Protein AF-A0A3D5SFE0-F1 (afdb_monomer_lite)

Structure (mmCIF, N/CA/C/O backbone):
data_AF-A0A3D5SFE0-F1
#
_entry.id   AF-A0A3D5SFE0-F1
#
loop_
_atom_site.group_PDB
_atom_site.id
_atom_site.type_symbol
_atom_site.label_atom_id
_atom_site.label_alt_id
_atom_site.label_comp_id
_atom_site.label_asym_id
_atom_site.label_entity_id
_atom_site.label_seq_id
_atom_site.pdbx_PDB_ins_code
_atom_site.Cartn_x
_atom_site.Cartn_y
_atom_site.Cartn_z
_atom_site.occupancy
_atom_site.B_iso_or_equiv
_atom_site.auth_seq_id
_atom_site.auth_comp_id
_atom_site.auth_asym_id
_atom_site.auth_atom_id
_atom_site.pdbx_PDB_model_num
ATOM 1 N N . MET A 1 1 ? 0.618 -24.194 -4.731 1.00 34.28 1 MET A N 1
ATOM 2 C CA . MET A 1 1 ? 0.068 -23.977 -3.376 1.00 3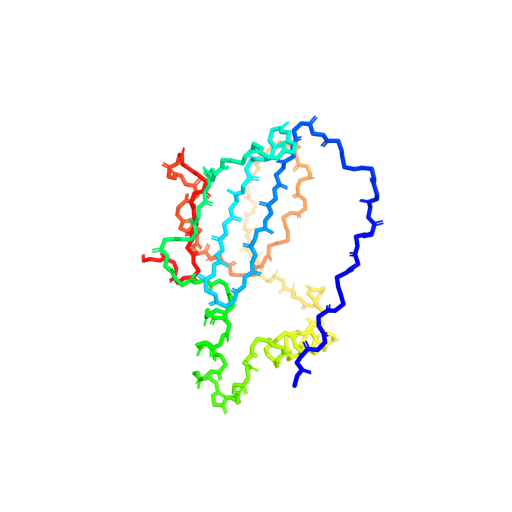4.28 1 MET A CA 1
ATOM 3 C C . MET A 1 1 ? 1.023 -23.034 -2.653 1.00 34.28 1 MET A C 1
ATOM 5 O O . MET A 1 1 ? 2.140 -23.438 -2.362 1.00 34.28 1 MET A O 1
ATOM 9 N N . PHE A 1 2 ? 0.670 -21.752 -2.519 1.00 37.47 2 PHE A N 1
ATOM 10 C CA . PHE A 1 2 ? 1.535 -20.763 -1.863 1.00 37.47 2 PHE A CA 1
ATOM 11 C C . PHE A 1 2 ? 1.464 -20.967 -0.345 1.00 37.47 2 PHE A C 1
ATOM 13 O O . PHE A 1 2 ? 0.411 -20.763 0.252 1.00 37.47 2 PHE A O 1
ATOM 20 N N . ASN A 1 3 ? 2.567 -21.401 0.268 1.00 32.28 3 ASN A N 1
ATOM 21 C CA . ASN A 1 3 ? 2.700 -21.475 1.722 1.00 32.28 3 ASN A CA 1
ATOM 22 C C . ASN A 1 3 ? 2.896 -20.057 2.272 1.00 32.28 3 ASN A C 1
ATOM 24 O O . ASN A 1 3 ? 4.000 -19.518 2.231 1.00 32.28 3 ASN A O 1
ATOM 28 N N . PHE A 1 4 ? 1.824 -19.444 2.773 1.00 44.09 4 PHE A N 1
ATOM 29 C CA . PHE A 1 4 ? 1.923 -18.211 3.547 1.00 44.09 4 PHE A CA 1
ATOM 30 C C . PHE A 1 4 ? 2.235 -18.557 5.001 1.00 44.09 4 PHE A C 1
ATOM 32 O O . PHE A 1 4 ? 1.361 -18.972 5.758 1.00 44.09 4 PHE A O 1
ATOM 39 N N . GLN A 1 5 ? 3.493 -18.378 5.397 1.00 47.41 5 GLN A N 1
ATOM 40 C CA . GLN A 1 5 ? 3.894 -18.445 6.795 1.00 47.41 5 GLN A CA 1
ATOM 41 C C . GLN A 1 5 ? 3.785 -17.043 7.399 1.00 47.41 5 GLN A C 1
ATOM 43 O O . GLN A 1 5 ? 4.641 -16.191 7.176 1.00 47.41 5 GLN A O 1
ATOM 48 N N . PHE A 1 6 ? 2.706 -16.785 8.139 1.00 56.00 6 PHE A N 1
ATOM 49 C CA . PHE A 1 6 ? 2.578 -15.559 8.923 1.00 56.00 6 PHE A CA 1
ATOM 50 C C . PHE A 1 6 ? 3.315 -15.724 10.250 1.00 56.00 6 PHE A C 1
ATOM 52 O O . PHE A 1 6 ? 3.046 -16.655 11.006 1.00 56.00 6 PHE A O 1
ATOM 59 N N . SER A 1 7 ? 4.234 -14.804 10.535 1.00 57.06 7 SER A N 1
ATOM 60 C CA . SER A 1 7 ? 4.929 -14.736 11.817 1.00 57.06 7 SER A CA 1
ATOM 61 C C . SER A 1 7 ? 4.585 -13.414 12.493 1.00 57.06 7 SER A C 1
ATOM 63 O O . SER A 1 7 ? 4.859 -12.340 11.957 1.00 57.06 7 SER A O 1
ATOM 65 N N . ILE A 1 8 ? 3.944 -13.483 13.660 1.00 64.38 8 ILE A N 1
ATOM 66 C CA . ILE A 1 8 ? 3.698 -12.308 14.497 1.00 64.38 8 ILE A CA 1
ATOM 67 C C . ILE A 1 8 ? 4.955 -12.106 15.339 1.00 64.38 8 ILE A C 1
ATOM 69 O O . ILE A 1 8 ? 5.152 -12.770 16.355 1.00 64.38 8 ILE A O 1
ATOM 73 N N . PHE A 1 9 ? 5.819 -11.194 14.897 1.00 69.19 9 PHE A N 1
ATOM 74 C CA . PHE A 1 9 ? 7.086 -10.901 15.574 1.00 69.19 9 PHE A CA 1
ATOM 75 C C . PHE A 1 9 ? 6.900 -10.236 16.945 1.00 69.19 9 PHE A C 1
ATOM 77 O O . PHE A 1 9 ? 7.800 -10.300 17.777 1.00 69.19 9 PHE A O 1
ATOM 84 N N . ASN A 1 10 ? 5.735 -9.632 17.208 1.00 70.44 10 ASN A N 1
ATOM 85 C CA . ASN A 1 10 ? 5.434 -8.988 18.482 1.00 70.44 10 ASN A CA 1
ATOM 86 C C . ASN A 1 10 ? 4.126 -9.521 19.084 1.00 70.44 10 ASN A C 1
ATOM 88 O O . ASN A 1 10 ? 3.036 -9.208 18.610 1.00 70.44 10 ASN A O 1
ATOM 92 N N . LYS A 1 11 ? 4.243 -10.342 20.135 1.00 70.12 11 LYS A N 1
ATOM 93 C CA . LYS A 1 11 ? 3.103 -10.983 20.812 1.00 70.12 11 LYS A CA 1
ATOM 94 C C . LYS A 1 11 ? 2.284 -10.020 21.681 1.00 70.12 11 LYS A C 1
ATOM 96 O O . LYS A 1 11 ? 1.126 -10.315 21.955 1.00 70.12 11 LYS A O 1
ATOM 101 N N . ASN A 1 12 ? 2.860 -8.888 22.093 1.00 81.81 12 ASN A N 1
ATOM 102 C CA . ASN A 1 12 ? 2.211 -7.908 22.965 1.00 81.81 12 ASN A CA 1
ATOM 103 C C . ASN A 1 12 ? 1.824 -6.658 22.169 1.00 81.81 12 ASN A C 1
ATOM 105 O O . ASN A 1 12 ? 2.511 -5.639 22.197 1.00 81.81 12 ASN A O 1
ATOM 109 N N . ILE A 1 13 ? 0.710 -6.741 21.441 1.00 84.62 13 ILE A N 1
ATOM 110 C CA . ILE A 1 13 ? 0.104 -5.573 20.795 1.00 84.62 13 ILE A CA 1
ATOM 111 C C . ILE A 1 13 ? -0.842 -4.917 21.802 1.00 84.62 13 ILE A C 1
ATOM 113 O O . ILE A 1 13 ? -1.864 -5.494 22.171 1.00 84.62 13 ILE A O 1
ATOM 117 N N . HIS A 1 14 ? -0.509 -3.703 22.237 1.00 90.75 14 HIS A N 1
ATOM 118 C CA . HIS A 1 14 ? -1.410 -2.886 23.042 1.00 90.75 14 HIS A CA 1
ATOM 119 C C . HIS A 1 14 ? -2.450 -2.220 22.140 1.00 90.75 14 HIS A C 1
ATOM 121 O O . HIS A 1 14 ? -2.112 -1.654 21.103 1.00 90.75 14 HIS A O 1
ATOM 127 N N . LEU A 1 15 ? -3.719 -2.309 22.535 1.00 94.06 15 LEU A N 1
ATOM 128 C CA . LEU A 1 15 ? -4.840 -1.692 21.829 1.00 94.06 15 LEU A CA 1
ATOM 129 C C . LEU A 1 15 ? -5.256 -0.398 22.556 1.00 94.06 15 LEU A C 1
ATOM 131 O O . LEU A 1 15 ? -5.173 -0.360 23.786 1.00 94.06 15 LEU A O 1
ATOM 135 N N . PRO A 1 16 ? -5.717 0.648 21.842 1.00 95.56 16 PRO A N 1
ATOM 136 C CA . PRO A 1 16 ? -5.971 0.695 20.400 1.00 95.56 16 PRO A CA 1
ATOM 137 C C . PRO A 1 16 ? -4.691 0.738 19.548 1.00 95.56 16 PRO A C 1
ATOM 139 O O . PRO A 1 16 ? -3.684 1.303 19.960 1.00 95.56 16 PRO A O 1
ATOM 142 N N . ALA A 1 17 ? -4.748 0.171 18.341 1.00 95.38 17 ALA A N 1
ATOM 143 C CA . ALA A 1 17 ? -3.640 0.145 17.382 1.00 95.38 17 ALA A CA 1
ATOM 144 C C . ALA A 1 17 ? -4.107 0.502 15.963 1.00 95.38 17 ALA A C 1
ATOM 146 O O . ALA A 1 17 ? -5.282 0.341 15.631 1.00 95.38 17 ALA A O 1
ATOM 147 N N . ILE A 1 18 ? -3.180 0.949 15.114 1.00 96.38 18 ILE A N 1
ATOM 148 C CA . ILE A 1 18 ? -3.401 1.077 13.669 1.00 96.38 18 ILE A CA 1
ATOM 149 C C . ILE A 1 18 ? -2.805 -0.149 12.979 1.00 96.38 18 ILE A C 1
ATOM 151 O O . ILE A 1 18 ? -1.630 -0.462 13.162 1.00 96.38 18 ILE A O 1
ATOM 155 N N . ALA A 1 19 ? -3.621 -0.831 12.184 1.00 94.94 19 ALA A N 1
ATOM 156 C CA . ALA A 1 19 ? -3.203 -1.901 11.295 1.00 94.94 19 ALA A CA 1
ATOM 157 C C . ALA A 1 19 ? -3.161 -1.380 9.857 1.00 94.94 19 ALA A C 1
ATOM 159 O O . ALA A 1 19 ? -4.108 -0.750 9.390 1.00 94.94 19 ALA A O 1
ATOM 160 N N . LEU A 1 20 ? -2.066 -1.667 9.159 1.00 96.00 20 LEU A N 1
ATOM 161 C CA . LEU A 1 20 ? -1.933 -1.430 7.729 1.00 96.00 20 LEU A CA 1
ATOM 162 C C . LEU A 1 20 ? -2.154 -2.761 7.006 1.00 96.00 20 LEU A C 1
ATOM 164 O O . LEU A 1 20 ? -1.376 -3.700 7.179 1.00 96.00 20 LEU A O 1
ATOM 168 N N . ILE A 1 21 ? -3.208 -2.842 6.199 1.00 96.12 21 ILE A N 1
ATOM 169 C CA . ILE A 1 21 ? -3.435 -3.964 5.288 1.00 96.12 21 ILE A CA 1
ATOM 170 C C . ILE A 1 21 ? -2.883 -3.567 3.929 1.00 96.12 21 ILE A C 1
ATOM 172 O O . ILE A 1 21 ? -3.330 -2.574 3.366 1.00 96.12 21 ILE A O 1
ATOM 176 N N . VAL A 1 22 ? -1.945 -4.350 3.396 1.00 94.56 22 VAL A N 1
ATOM 177 C CA . VAL A 1 22 ? -1.396 -4.159 2.047 1.00 94.56 22 VAL A CA 1
ATOM 178 C C . VAL A 1 22 ? -1.393 -5.487 1.308 1.00 94.56 22 VAL A C 1
ATOM 180 O O . VAL A 1 22 ? -0.857 -6.481 1.796 1.00 94.56 22 VAL A O 1
ATOM 183 N N . SER A 1 23 ? -1.993 -5.507 0.124 1.00 93.25 23 SER A N 1
ATOM 184 C CA . SER A 1 23 ? -2.024 -6.659 -0.776 1.00 93.25 23 SER A CA 1
ATOM 185 C C . SER A 1 23 ? -2.078 -6.198 -2.236 1.00 93.25 23 SER A C 1
ATOM 187 O O . SER A 1 23 ? -1.997 -5.003 -2.520 1.00 93.25 23 SER A O 1
ATOM 189 N N . GLY A 1 24 ? -2.248 -7.147 -3.161 1.00 92.31 24 GLY A N 1
ATOM 190 C CA . GLY A 1 24 ? -2.499 -6.846 -4.570 1.00 92.31 24 GLY A CA 1
ATOM 191 C C . GLY A 1 24 ? -3.805 -6.092 -4.831 1.00 92.31 24 GLY A C 1
ATOM 192 O O . GLY A 1 24 ? -3.873 -5.399 -5.828 1.00 92.31 24 GLY A O 1
ATOM 193 N N . GLY A 1 25 ? -4.813 -6.192 -3.954 1.00 93.44 25 GLY A N 1
ATOM 194 C CA . GLY A 1 25 ? -6.134 -5.578 -4.182 1.00 93.44 25 GLY A CA 1
ATOM 195 C C . GLY A 1 25 ? -6.646 -4.690 -3.050 1.00 93.44 25 GLY A C 1
ATOM 196 O O . GLY A 1 25 ? -7.742 -4.160 -3.141 1.00 93.44 25 GLY A O 1
ATOM 197 N N . HIS A 1 26 ? -5.882 -4.540 -1.968 1.00 96.12 26 HIS A N 1
ATOM 198 C CA . HIS A 1 26 ? -6.275 -3.704 -0.835 1.00 96.12 26 HIS A CA 1
ATOM 199 C C . HIS A 1 26 ? -5.079 -2.915 -0.341 1.00 96.12 26 HIS A C 1
ATOM 201 O O . HIS A 1 26 ? -3.981 -3.462 -0.188 1.00 96.12 26 HIS A O 1
ATOM 207 N N . THR A 1 27 ? -5.291 -1.643 -0.032 1.00 97.00 27 THR A N 1
ATOM 208 C CA . THR A 1 27 ? -4.376 -0.878 0.810 1.00 97.00 27 THR A CA 1
ATOM 209 C C . THR A 1 27 ? -5.191 0.016 1.730 1.00 97.00 27 THR A C 1
ATOM 211 O O . THR A 1 27 ? -5.836 0.950 1.267 1.00 97.00 27 THR A O 1
ATOM 214 N N . GLN A 1 28 ? -5.216 -0.322 3.020 1.00 97.81 28 GLN A N 1
ATOM 215 C CA . GLN A 1 28 ? -6.130 0.270 4.001 1.00 97.81 28 GLN A CA 1
ATOM 216 C C . GLN A 1 28 ? -5.454 0.473 5.358 1.00 97.81 28 GLN A C 1
ATOM 218 O O . GLN A 1 28 ? -4.674 -0.366 5.815 1.00 97.81 28 GLN A O 1
ATOM 223 N N . LEU A 1 29 ? -5.817 1.565 6.027 1.00 97.69 29 LEU A N 1
ATOM 224 C CA . LEU A 1 29 ? -5.521 1.853 7.423 1.00 97.69 29 LEU A CA 1
ATOM 225 C C . LEU A 1 29 ? -6.744 1.522 8.275 1.00 97.69 29 LEU A C 1
ATOM 227 O O . LEU A 1 29 ? -7.831 2.072 8.088 1.00 97.69 29 LEU A O 1
ATOM 231 N N . ILE A 1 30 ? -6.560 0.637 9.249 1.00 97.88 30 ILE A N 1
ATOM 232 C CA . ILE A 1 30 ? -7.622 0.151 10.125 1.00 97.88 30 ILE A CA 1
ATOM 233 C C . ILE A 1 30 ? -7.285 0.491 11.572 1.00 97.88 30 ILE A C 1
ATOM 235 O O . ILE A 1 30 ? -6.278 0.044 12.115 1.00 97.88 30 ILE A O 1
ATOM 239 N N . LEU A 1 31 ? -8.172 1.229 12.233 1.00 97.62 31 LEU A N 1
ATOM 240 C CA . LEU A 1 31 ? -8.163 1.403 13.677 1.00 97.62 31 LEU A CA 1
ATOM 241 C C . LEU A 1 31 ? -8.723 0.150 14.353 1.00 97.62 31 LEU A C 1
ATOM 243 O O . LEU A 1 31 ? -9.922 -0.137 14.288 1.00 97.62 31 LEU A O 1
ATOM 247 N N . VAL A 1 32 ? -7.847 -0.566 15.046 1.00 97.06 32 VAL A N 1
ATOM 248 C CA . VAL A 1 32 ? -8.170 -1.707 15.898 1.00 97.06 32 VAL A CA 1
ATOM 249 C C . VAL A 1 32 ? -8.373 -1.197 17.319 1.00 97.06 32 VAL A C 1
ATOM 251 O O . VAL A 1 32 ? -7.410 -0.950 18.041 1.00 97.06 32 VAL A O 1
ATOM 254 N N . L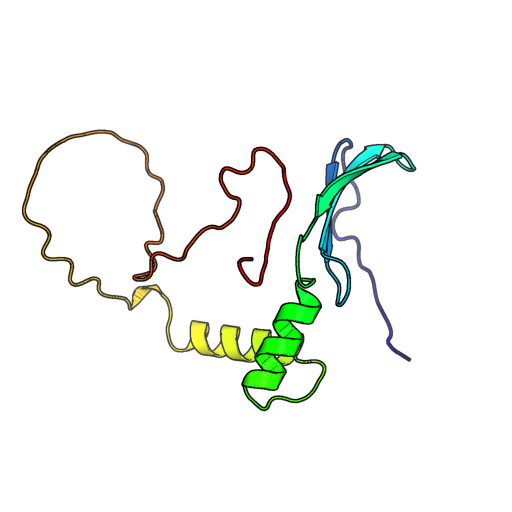YS A 1 33 ? -9.627 -1.015 17.742 1.00 96.31 33 LYS A N 1
ATOM 255 C CA . LYS A 1 33 ? -9.931 -0.519 19.100 1.00 96.31 33 LYS A CA 1
ATOM 256 C C . LYS A 1 33 ? -9.774 -1.607 20.158 1.00 96.31 33 LYS A C 1
ATOM 258 O O . LYS A 1 33 ? -9.236 -1.369 21.231 1.00 96.31 33 LYS A O 1
ATOM 263 N N . LYS A 1 34 ? -10.279 -2.795 19.837 1.00 95.00 34 LYS A N 1
ATOM 264 C CA . LYS A 1 34 ? -10.143 -4.057 20.571 1.00 95.00 34 LYS A CA 1
ATOM 265 C C . LYS A 1 34 ? -10.304 -5.203 19.567 1.00 95.00 34 LYS A C 1
ATOM 267 O O . LYS A 1 34 ? -10.731 -4.965 18.436 1.00 95.00 34 LYS A O 1
ATOM 272 N N . PHE A 1 35 ? -9.998 -6.437 19.956 1.00 91.06 35 PHE A N 1
ATOM 273 C CA . PHE A 1 35 ? -10.283 -7.600 19.109 1.00 91.06 35 PHE A CA 1
ATOM 274 C C . PHE A 1 35 ? -11.762 -7.624 18.688 1.00 91.06 35 PHE A C 1
ATOM 276 O O . PHE A 1 35 ? -12.648 -7.349 19.500 1.00 91.06 35 PHE A O 1
ATOM 283 N N . GLY A 1 36 ? -12.022 -7.881 17.403 1.00 93.75 36 GLY A N 1
ATOM 284 C CA . GLY A 1 36 ? -13.366 -7.825 16.821 1.00 93.75 36 GLY A CA 1
ATOM 285 C C . GLY A 1 36 ? -13.921 -6.415 16.573 1.00 93.75 36 GLY A C 1
ATOM 286 O O . GLY A 1 36 ? -15.019 -6.296 16.041 1.00 93.75 36 GLY A O 1
ATOM 287 N N . GLN A 1 37 ? -13.204 -5.343 16.938 1.00 97.06 37 GLN A N 1
ATOM 288 C CA . GLN A 1 37 ? -13.633 -3.959 16.707 1.00 97.06 37 GLN A CA 1
ATOM 289 C C . GLN A 1 37 ? -12.662 -3.216 15.801 1.00 97.06 37 GLN A C 1
ATOM 291 O O . GLN A 1 37 ? -11.678 -2.619 16.252 1.00 97.06 37 GLN A O 1
ATOM 296 N N . TYR A 1 38 ? -13.005 -3.234 14.519 1.00 97.38 38 TYR A N 1
ATOM 297 C CA . TYR A 1 38 ? -12.210 -2.694 13.430 1.00 97.38 38 TYR A CA 1
ATOM 298 C C . TYR A 1 38 ? -12.956 -1.541 12.768 1.00 97.38 38 TYR A C 1
ATOM 300 O O . TYR A 1 38 ? -14.154 -1.638 12.503 1.00 97.38 38 TYR A O 1
ATOM 308 N N . LYS A 1 39 ? -12.252 -0.442 12.506 1.00 97.88 39 LYS A N 1
ATOM 309 C CA . LYS A 1 39 ? -12.771 0.687 11.734 1.00 97.88 39 LYS A CA 1
ATOM 310 C C . LYS A 1 39 ? -11.754 1.060 10.664 1.00 97.88 39 LYS A C 1
ATOM 312 O O . LYS A 1 39 ? -10.637 1.416 11.021 1.00 97.88 39 LYS A O 1
ATOM 317 N N . ILE A 1 40 ? -12.140 1.025 9.390 1.00 97.75 40 ILE A N 1
ATOM 318 C CA . ILE A 1 40 ? -11.336 1.637 8.324 1.00 97.75 40 ILE A CA 1
ATOM 319 C C . ILE A 1 40 ? -11.304 3.144 8.588 1.00 97.75 40 ILE A C 1
ATOM 321 O O . ILE A 1 40 ? -12.344 3.768 8.812 1.00 97.75 40 ILE A O 1
ATOM 325 N N . VAL A 1 41 ? -10.100 3.700 8.669 1.00 97.69 41 VAL A N 1
ATOM 326 C CA . VAL A 1 41 ? -9.875 5.134 8.894 1.00 97.69 41 VAL A CA 1
ATOM 327 C C . VAL A 1 41 ? -9.281 5.827 7.678 1.00 97.69 41 VAL A C 1
ATOM 329 O O . VAL A 1 41 ? -9.391 7.044 7.602 1.00 97.69 41 VAL A O 1
ATOM 332 N N . GLY A 1 42 ? -8.712 5.068 6.743 1.00 97.31 42 GLY A N 1
ATOM 333 C CA . GLY A 1 42 ? -8.293 5.568 5.443 1.00 97.31 42 GLY A CA 1
ATOM 334 C C . GLY A 1 42 ? -7.994 4.430 4.478 1.00 97.31 42 GLY A C 1
ATOM 335 O O . GLY A 1 42 ? -7.650 3.323 4.907 1.00 97.31 42 GLY A O 1
ATOM 336 N N . GLU A 1 43 ? -8.120 4.688 3.187 1.00 96.75 43 GLU A N 1
ATOM 337 C CA . GLU A 1 43 ? -7.818 3.719 2.137 1.00 96.75 43 GLU A CA 1
ATOM 338 C C . GLU A 1 43 ? -7.236 4.363 0.880 1.00 96.75 43 GLU A C 1
ATOM 340 O O . GLU A 1 43 ? -7.263 5.584 0.707 1.00 96.75 43 GLU A O 1
ATOM 345 N N . THR A 1 44 ? -6.657 3.531 0.013 1.00 95.50 44 THR A N 1
ATOM 346 C CA . THR A 1 44 ? -6.269 3.999 -1.316 1.00 95.50 44 THR A CA 1
ATOM 347 C C . THR A 1 44 ? -7.514 4.405 -2.106 1.00 95.50 44 THR A C 1
ATOM 349 O O . THR A 1 44 ? -8.513 3.684 -2.108 1.00 95.50 44 THR A O 1
ATOM 352 N N . ARG A 1 45 ? -7.464 5.553 -2.781 1.00 94.75 45 ARG A N 1
ATOM 353 C CA . ARG A 1 45 ? -8.525 6.012 -3.694 1.00 94.75 45 ARG A CA 1
ATOM 354 C C . ARG A 1 45 ? -8.333 5.549 -5.135 1.00 94.75 45 ARG A C 1
ATOM 356 O O . ARG A 1 45 ? -9.181 5.827 -5.979 1.00 94.75 45 ARG A O 1
ATOM 363 N N . ASP A 1 46 ? -7.220 4.885 -5.413 1.00 93.00 46 ASP A N 1
ATOM 364 C CA . ASP A 1 46 ? -6.856 4.369 -6.724 1.00 93.00 46 ASP A CA 1
ATOM 365 C C . ASP A 1 46 ? -6.374 2.913 -6.610 1.00 93.00 46 ASP A C 1
ATOM 367 O O . ASP A 1 46 ? -7.030 2.085 -5.977 1.00 93.00 46 ASP A O 1
ATOM 371 N N . ASP A 1 47 ? -5.248 2.584 -7.235 1.00 94.00 47 ASP A N 1
ATOM 372 C CA . ASP A 1 47 ? -4.659 1.257 -7.197 1.00 94.00 47 ASP A CA 1
ATOM 373 C C . ASP A 1 47 ? -4.270 0.858 -5.769 1.00 94.00 47 ASP A C 1
ATOM 375 O O . ASP A 1 47 ? -3.811 1.663 -4.956 1.00 94.00 47 ASP A O 1
ATOM 379 N N . ALA A 1 48 ? -4.375 -0.432 -5.453 1.00 95.38 48 ALA A N 1
ATOM 380 C CA . ALA A 1 48 ? -3.681 -0.963 -4.288 1.00 95.38 48 ALA 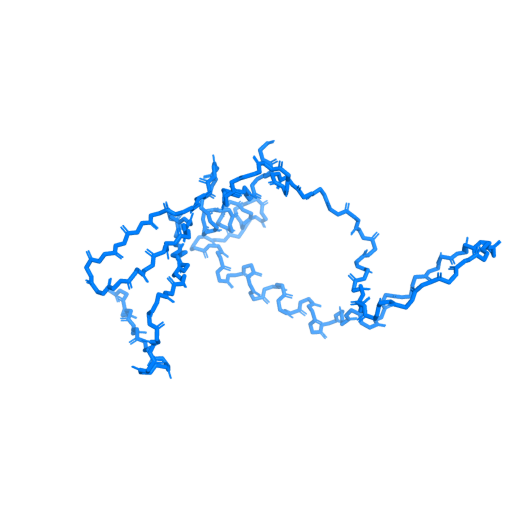A CA 1
ATOM 381 C C . ALA A 1 48 ? -2.164 -0.895 -4.507 1.00 95.38 48 ALA A C 1
ATOM 383 O O . ALA A 1 48 ? -1.679 -0.995 -5.633 1.00 95.38 48 ALA A O 1
ATOM 384 N N . ALA A 1 49 ? -1.385 -0.811 -3.429 1.00 93.69 49 ALA A N 1
ATOM 385 C CA . ALA A 1 49 ? 0.070 -0.752 -3.525 1.00 93.69 49 ALA A CA 1
ATOM 386 C C . ALA A 1 49 ? 0.636 -1.939 -4.323 1.00 93.69 49 ALA A C 1
ATOM 388 O O . ALA A 1 49 ? 1.503 -1.754 -5.171 1.00 93.69 49 ALA A O 1
ATOM 389 N N . GLY A 1 50 ? 0.130 -3.158 -4.095 1.00 94.06 50 GLY A N 1
ATOM 390 C CA . GLY A 1 50 ? 0.567 -4.327 -4.859 1.00 94.06 50 GLY A CA 1
ATOM 391 C C . GLY A 1 50 ? 0.247 -4.210 -6.355 1.00 94.06 50 GLY A C 1
ATOM 392 O O . GLY A 1 50 ? 1.111 -4.496 -7.181 1.00 94.06 50 GLY A O 1
ATOM 393 N N . GLU A 1 51 ? -0.943 -3.715 -6.703 1.00 94.81 51 GLU A N 1
ATOM 394 C CA . GLU A 1 51 ? -1.337 -3.461 -8.093 1.00 94.81 51 GLU A CA 1
ATOM 395 C C . GLU A 1 51 ? -0.468 -2.384 -8.754 1.00 94.81 51 GLU A C 1
ATOM 397 O O . GLU A 1 51 ? -0.007 -2.579 -9.879 1.00 94.81 51 GLU A O 1
ATOM 402 N N . ALA A 1 52 ? -0.172 -1.289 -8.049 1.00 93.94 52 ALA A N 1
ATOM 403 C CA . ALA A 1 52 ? 0.711 -0.237 -8.544 1.00 93.94 52 ALA A CA 1
ATOM 404 C C . ALA A 1 52 ? 2.110 -0.791 -8.874 1.00 93.94 52 ALA A C 1
ATOM 406 O O . ALA A 1 52 ? 2.655 -0.536 -9.951 1.00 93.94 52 ALA A O 1
ATOM 407 N N . PHE A 1 53 ? 2.669 -1.624 -7.991 1.00 93.88 53 PHE A N 1
ATOM 408 C CA . PHE A 1 53 ? 3.941 -2.309 -8.232 1.00 93.88 53 PHE A CA 1
ATOM 409 C C . PHE A 1 53 ? 3.889 -3.234 -9.458 1.00 93.88 53 PHE A C 1
ATOM 411 O O . PHE A 1 53 ? 4.826 -3.254 -10.261 1.00 93.88 53 PHE A O 1
ATOM 418 N N . ASP A 1 54 ? 2.803 -3.985 -9.628 1.00 94.50 54 ASP A N 1
ATOM 419 C CA . ASP A 1 54 ? 2.636 -4.896 -10.760 1.00 94.50 54 ASP A CA 1
ATOM 420 C C . ASP A 1 54 ? 2.446 -4.147 -12.090 1.00 94.50 54 ASP A C 1
ATOM 422 O O . ASP A 1 54 ? 3.019 -4.546 -13.110 1.00 94.50 54 ASP A O 1
ATOM 426 N N . LYS A 1 55 ? 1.718 -3.024 -12.093 1.00 94.12 55 LYS A N 1
ATOM 427 C CA . LYS A 1 55 ? 1.575 -2.149 -13.267 1.00 94.12 55 LYS A CA 1
ATOM 428 C C . LYS A 1 55 ? 2.911 -1.544 -13.682 1.00 94.12 55 LYS A C 1
ATOM 430 O O . LYS A 1 55 ? 3.262 -1.624 -14.859 1.00 94.12 55 LYS A O 1
ATOM 435 N N . VAL A 1 56 ? 3.692 -1.023 -12.734 1.00 93.56 56 VAL A N 1
ATOM 436 C CA . VAL A 1 56 ? 5.040 -0.498 -13.012 1.00 93.56 56 VAL A CA 1
ATOM 437 C C . VAL A 1 56 ? 5.947 -1.593 -13.572 1.00 93.56 56 VAL A C 1
ATOM 439 O O . VAL A 1 56 ? 6.630 -1.378 -14.571 1.00 93.56 56 VAL A O 1
ATOM 442 N N . ALA A 1 57 ? 5.922 -2.794 -12.994 1.00 95.62 57 ALA A N 1
ATOM 443 C CA . ALA A 1 57 ? 6.693 -3.918 -13.512 1.00 95.62 57 ALA A CA 1
ATOM 444 C C . ALA A 1 57 ? 6.320 -4.254 -14.959 1.00 95.62 57 ALA A C 1
ATOM 446 O O . ALA A 1 57 ? 7.205 -4.421 -15.798 1.00 95.62 57 ALA A O 1
ATOM 447 N N . LYS A 1 58 ? 5.022 -4.275 -15.274 1.00 95.38 58 LYS A N 1
ATOM 448 C CA . LYS A 1 58 ? 4.536 -4.488 -16.638 1.00 95.38 58 LYS A CA 1
ATOM 449 C C . LYS A 1 58 ? 5.005 -3.387 -17.594 1.00 95.38 58 LYS A C 1
ATOM 451 O O . LYS A 1 58 ? 5.436 -3.706 -18.698 1.00 95.38 58 LYS A O 1
ATOM 456 N N . MET A 1 59 ? 4.967 -2.118 -17.179 1.00 95.31 59 MET A N 1
ATOM 457 C CA . MET A 1 59 ? 5.475 -0.989 -17.977 1.00 95.31 59 MET A CA 1
ATOM 458 C C . MET A 1 59 ? 6.975 -1.108 -18.269 1.00 95.31 59 MET A C 1
ATOM 460 O O . MET A 1 59 ? 7.427 -0.709 -19.338 1.00 95.31 59 MET A O 1
ATOM 464 N N . LEU A 1 60 ? 7.737 -1.699 -17.349 1.00 95.62 60 LEU A N 1
ATOM 465 C CA . LEU A 1 60 ? 9.166 -1.976 -17.507 1.00 95.62 60 LEU A CA 1
ATOM 466 C C . LEU A 1 60 ? 9.460 -3.294 -18.251 1.00 95.62 60 LEU A C 1
ATOM 468 O O . LEU A 1 60 ? 10.615 -3.708 -18.325 1.00 95.62 60 LEU A O 1
ATOM 472 N N . GLY A 1 61 ? 8.442 -3.976 -18.787 1.00 96.31 61 GLY A N 1
ATOM 473 C CA . GLY A 1 61 ? 8.605 -5.248 -19.500 1.00 96.31 61 GLY A CA 1
ATOM 474 C C . GLY A 1 61 ? 8.964 -6.434 -18.596 1.00 96.31 61 GLY A C 1
ATOM 475 O O . GLY A 1 61 ? 9.468 -7.449 -19.075 1.00 96.31 61 GLY A O 1
ATOM 476 N N . LEU A 1 62 ? 8.728 -6.325 -17.288 1.00 95.69 62 LEU A N 1
ATOM 477 C CA . LEU A 1 62 ? 8.987 -7.386 -16.320 1.00 95.69 62 LEU A CA 1
ATOM 478 C C . LEU A 1 62 ? 7.794 -8.347 -16.217 1.00 95.69 62 LEU A C 1
ATOM 480 O O . LEU A 1 62 ? 6.641 -7.999 -16.477 1.00 95.69 62 LEU A O 1
ATOM 484 N N . ARG A 1 63 ? 8.080 -9.583 -15.797 1.00 93.19 63 ARG A N 1
ATOM 485 C CA . ARG A 1 63 ? 7.066 -10.625 -15.575 1.00 93.19 63 ARG A CA 1
ATOM 486 C C . ARG A 1 63 ? 6.245 -10.389 -14.304 1.00 93.19 63 ARG A C 1
ATOM 488 O O . ARG A 1 63 ? 6.746 -9.845 -13.323 1.00 93.19 63 ARG A O 1
ATOM 495 N N . TYR A 1 64 ? 5.017 -10.900 -14.313 1.00 91.44 64 TYR A N 1
ATOM 496 C CA . TYR A 1 64 ? 4.135 -10.976 -13.148 1.00 91.44 64 TYR A CA 1
ATOM 497 C C . TYR A 1 64 ? 4.473 -12.192 -12.247 1.00 91.44 64 TYR A C 1
ATOM 499 O O . TYR A 1 64 ? 4.809 -13.249 -12.795 1.00 91.44 64 TYR A O 1
ATOM 507 N N . PRO A 1 65 ? 4.348 -12.105 -10.902 1.00 91.38 65 PRO A N 1
ATOM 508 C CA . PRO A 1 65 ? 4.100 -10.899 -10.105 1.00 91.38 65 PRO A CA 1
ATOM 509 C C . PRO A 1 65 ? 5.316 -9.966 -10.112 1.00 91.38 65 PRO A C 1
ATOM 511 O O . PRO A 1 65 ? 6.464 -10.387 -9.944 1.00 91.38 65 PRO A O 1
ATOM 514 N N . GLY A 1 66 ? 5.049 -8.687 -10.332 1.00 93.19 66 GLY A N 1
ATOM 515 C CA . GLY A 1 66 ? 6.042 -7.653 -10.569 1.00 93.19 66 GLY A CA 1
ATOM 516 C C . GLY A 1 66 ? 6.671 -7.103 -9.295 1.00 93.19 66 GLY A C 1
ATOM 517 O O . GLY A 1 66 ? 7.875 -6.834 -9.274 1.00 93.19 66 GLY A O 1
ATOM 518 N N . GLY A 1 67 ? 5.884 -7.003 -8.220 1.00 92.38 67 GLY A N 1
ATOM 519 C CA . GLY A 1 67 ? 6.302 -6.408 -6.945 1.00 92.38 67 GLY A CA 1
ATOM 520 C C . GLY A 1 67 ? 7.660 -6.881 -6.409 1.00 92.38 67 GLY A C 1
ATOM 521 O O . GLY A 1 67 ? 8.545 -6.045 -6.207 1.00 92.38 67 GLY A O 1
ATOM 522 N N . PRO A 1 68 ? 7.897 -8.198 -6.241 1.00 93.81 68 PRO A N 1
ATOM 523 C CA . PRO A 1 68 ? 9.182 -8.706 -5.754 1.00 93.81 68 PRO A CA 1
ATOM 524 C C . PRO A 1 68 ? 10.368 -8.348 -6.660 1.00 93.81 68 PRO A C 1
ATOM 526 O O . PRO A 1 68 ? 11.470 -8.090 -6.175 1.00 93.81 68 PRO A O 1
ATOM 529 N N . THR A 1 69 ? 10.151 -8.316 -7.978 1.00 94.31 69 THR A N 1
ATOM 530 C CA . THR A 1 69 ? 11.203 -7.993 -8.951 1.00 94.31 69 THR A CA 1
ATOM 531 C C . THR A 1 69 ? 11.582 -6.517 -8.863 1.00 94.31 69 THR A C 1
ATOM 533 O O . THR A 1 69 ? 12.768 -6.201 -8.797 1.00 94.31 69 THR A O 1
ATOM 536 N N . ILE A 1 70 ? 10.592 -5.622 -8.785 1.00 94.38 70 ILE A N 1
ATOM 537 C CA . ILE A 1 70 ? 10.815 -4.182 -8.591 1.00 94.38 70 ILE A CA 1
ATOM 538 C C . ILE A 1 70 ? 11.565 -3.915 -7.287 1.00 94.38 70 ILE A C 1
ATOM 540 O O . ILE A 1 70 ? 12.566 -3.202 -7.301 1.00 94.38 70 ILE A O 1
ATOM 544 N N . ALA A 1 71 ? 11.139 -4.524 -6.175 1.00 92.25 71 ALA A N 1
ATOM 545 C CA . ALA A 1 71 ? 11.801 -4.354 -4.882 1.00 92.25 71 ALA A CA 1
ATOM 546 C C . ALA A 1 71 ? 13.276 -4.790 -4.927 1.00 92.25 71 ALA A C 1
ATOM 548 O O . ALA A 1 71 ? 14.152 -4.091 -4.416 1.00 92.25 71 ALA A O 1
ATOM 549 N N . LYS A 1 72 ? 13.570 -5.911 -5.600 1.00 93.88 72 LYS A N 1
ATOM 550 C CA . LYS A 1 72 ? 14.943 -6.388 -5.796 1.00 93.88 72 LYS A CA 1
ATOM 551 C C . LYS A 1 72 ? 15.785 -5.398 -6.605 1.00 93.88 72 LYS A C 1
ATOM 553 O O . LYS A 1 72 ? 16.898 -5.086 -6.192 1.00 93.88 72 LYS A O 1
ATOM 558 N N . LEU A 1 73 ? 15.263 -4.903 -7.728 1.00 93.44 73 LEU A N 1
ATOM 559 C CA . LEU A 1 73 ? 15.967 -3.935 -8.577 1.00 93.44 73 LEU A CA 1
ATOM 560 C C . LEU A 1 73 ? 16.222 -2.615 -7.835 1.00 93.44 73 LEU A C 1
ATOM 562 O O . LEU A 1 73 ? 17.320 -2.070 -7.916 1.00 93.44 73 LEU A O 1
ATOM 566 N N . ALA A 1 74 ? 15.244 -2.138 -7.062 1.00 91.44 74 ALA A N 1
ATOM 567 C CA . ALA A 1 74 ? 15.388 -0.941 -6.239 1.00 91.44 74 ALA A CA 1
ATOM 568 C C . ALA A 1 74 ? 16.476 -1.105 -5.163 1.00 91.44 74 ALA A C 1
ATOM 570 O O . ALA A 1 74 ? 17.295 -0.206 -4.982 1.00 91.44 74 ALA A O 1
ATOM 571 N N . SER A 1 75 ? 16.536 -2.264 -4.492 1.00 92.12 75 SER A N 1
ATOM 572 C CA . SER A 1 75 ? 17.599 -2.566 -3.521 1.00 92.12 75 SER A CA 1
ATOM 573 C C . SER A 1 75 ? 18.979 -2.565 -4.177 1.00 92.12 75 SER A C 1
ATOM 575 O O . SER A 1 75 ? 19.891 -1.917 -3.676 1.00 92.12 75 SER A O 1
ATOM 577 N N . GLN A 1 76 ? 19.120 -3.230 -5.329 1.00 93.00 76 GLN A N 1
ATOM 578 C CA . GLN A 1 76 ? 20.382 -3.270 -6.075 1.00 93.00 76 GLN A CA 1
ATOM 579 C C . GLN A 1 76 ? 20.844 -1.875 -6.503 1.00 93.00 76 GLN A C 1
ATOM 581 O O . GLN A 1 76 ? 22.034 -1.575 -6.443 1.00 93.00 76 GLN A O 1
ATOM 586 N N . TRP A 1 77 ? 19.910 -1.016 -6.916 1.00 90.38 77 TRP A N 1
ATOM 587 C CA . TRP A 1 77 ? 20.220 0.371 -7.241 1.00 90.38 77 TRP A CA 1
ATOM 588 C C . TRP A 1 77 ? 20.725 1.137 -6.015 1.00 90.38 77 TRP A C 1
ATOM 590 O O . TRP A 1 77 ? 21.730 1.832 -6.113 1.00 90.38 77 TRP A O 1
ATOM 600 N N . ASN A 1 78 ? 20.081 0.976 -4.856 1.00 86.19 78 ASN A N 1
ATOM 601 C CA . ASN A 1 78 ? 20.494 1.649 -3.624 1.00 86.19 78 ASN A CA 1
ATOM 602 C C . ASN A 1 78 ? 21.883 1.194 -3.140 1.00 86.19 78 ASN A C 1
ATOM 604 O O . ASN A 1 78 ? 22.649 2.015 -2.638 1.00 86.19 78 ASN A O 1
ATOM 608 N N . ASP A 1 79 ? 22.225 -0.082 -3.330 1.00 88.12 79 ASP A N 1
ATOM 609 C CA . ASP A 1 79 ? 23.554 -0.615 -3.006 1.00 88.12 79 ASP A CA 1
ATOM 610 C C . ASP A 1 79 ? 24.645 -0.041 -3.930 1.00 88.12 79 ASP A C 1
ATOM 612 O O . ASP A 1 79 ? 25.760 0.233 -3.489 1.00 88.12 79 ASP A O 1
ATOM 616 N N . GLN A 1 80 ? 24.329 0.168 -5.214 1.00 87.88 80 GLN A N 1
ATOM 617 C CA . GLN A 1 80 ? 25.259 0.728 -6.206 1.00 87.88 80 GLN A CA 1
ATOM 618 C C . GLN A 1 80 ? 25.378 2.258 -6.125 1.00 87.88 80 GLN A C 1
ATOM 620 O O . GLN A 1 80 ? 26.450 2.811 -6.372 1.00 87.88 80 GLN A O 1
ATOM 625 N N . PHE A 1 81 ? 24.288 2.945 -5.778 1.00 83.25 81 PHE A N 1
ATOM 626 C CA . PHE A 1 81 ? 24.179 4.403 -5.732 1.00 83.25 81 PHE A CA 1
ATOM 627 C C . PHE A 1 81 ? 23.650 4.866 -4.368 1.00 83.25 81 PHE A C 1
ATOM 629 O O . PHE A 1 81 ? 22.543 5.407 -4.281 1.00 83.25 81 PHE A O 1
ATOM 636 N N . PRO A 1 82 ? 24.427 4.691 -3.284 1.00 74.62 82 PRO A N 1
ATOM 637 C CA . PRO A 1 82 ? 24.004 5.146 -1.971 1.00 74.62 82 PRO A CA 1
ATOM 638 C C . PRO A 1 82 ? 23.769 6.662 -1.987 1.00 74.62 82 PRO A C 1
ATOM 640 O O . PRO A 1 82 ? 24.574 7.438 -2.510 1.00 74.62 82 PRO A O 1
ATOM 643 N N . MET A 1 83 ? 22.658 7.091 -1.379 1.00 62.44 83 MET A N 1
ATOM 644 C CA . MET A 1 83 ? 22.188 8.488 -1.356 1.00 62.44 83 MET A CA 1
ATOM 645 C C . MET A 1 83 ? 23.212 9.500 -0.800 1.00 62.44 83 MET A C 1
ATOM 647 O O . MET A 1 83 ? 23.044 10.704 -0.976 1.00 62.44 83 MET A O 1
ATOM 651 N N . THR A 1 84 ? 24.296 9.034 -0.174 1.00 60.94 84 THR A N 1
ATOM 652 C CA . THR A 1 84 ? 25.450 9.841 0.254 1.00 60.94 84 THR A CA 1
ATOM 653 C C . THR A 1 84 ? 26.206 10.497 -0.904 1.00 60.94 84 THR A C 1
ATOM 655 O O . THR A 1 84 ? 26.893 11.492 -0.688 1.00 60.94 84 THR A O 1
ATOM 658 N N . ASN A 1 85 ? 26.075 9.978 -2.129 1.00 51.28 85 ASN A N 1
ATOM 659 C CA . ASN A 1 85 ? 26.831 10.447 -3.294 1.00 51.28 85 ASN A CA 1
ATOM 660 C C . ASN A 1 85 ? 26.112 11.540 -4.103 1.00 51.28 85 ASN A C 1
ATOM 662 O O . ASN A 1 85 ? 26.671 12.053 -5.074 1.00 51.28 85 ASN A O 1
ATOM 666 N N . PHE A 1 86 ? 24.899 11.945 -3.711 1.00 58.25 86 PHE A N 1
ATOM 667 C CA . PHE A 1 86 ? 24.223 13.092 -4.319 1.00 58.25 86 PHE A CA 1
ATOM 668 C C . PHE A 1 86 ? 24.836 14.404 -3.803 1.00 58.25 86 PHE A C 1
ATOM 670 O O . PHE A 1 86 ? 24.349 15.013 -2.853 1.00 58.25 86 PHE A O 1
ATOM 677 N N . GLN A 1 87 ? 25.913 14.868 -4.447 1.00 47.19 87 GLN A N 1
ATOM 678 C CA . GLN A 1 87 ? 26.410 16.234 -4.267 1.00 47.19 87 GLN A CA 1
ATOM 679 C C . GLN A 1 87 ? 25.387 17.223 -4.832 1.00 47.19 87 GLN A C 1
ATOM 681 O O . GLN A 1 87 ? 25.269 17.416 -6.043 1.00 47.19 87 GLN A O 1
ATOM 686 N N . THR A 1 88 ? 24.637 17.882 -3.953 1.00 47.25 88 THR A N 1
ATOM 687 C CA . THR A 1 88 ? 23.768 18.985 -4.354 1.00 47.25 88 THR A CA 1
ATOM 688 C C . THR A 1 88 ? 24.625 20.218 -4.632 1.00 47.25 88 THR A C 1
ATOM 690 O O . THR A 1 88 ? 25.020 20.937 -3.714 1.00 47.25 88 THR A O 1
ATOM 693 N N . ASN A 1 89 ? 24.881 20.510 -5.906 1.00 40.16 89 ASN A N 1
ATOM 694 C CA . ASN A 1 89 ? 25.359 21.821 -6.346 1.00 40.16 89 ASN A CA 1
ATOM 695 C C . ASN A 1 89 ? 24.232 22.865 -6.229 1.00 40.16 89 ASN A C 1
ATOM 697 O O . ASN A 1 89 ? 23.761 23.409 -7.225 1.00 40.16 89 ASN A O 1
ATOM 701 N N . THR A 1 90 ? 23.777 23.175 -5.015 1.00 44.50 90 THR A N 1
ATOM 702 C CA . THR A 1 90 ? 22.909 24.335 -4.784 1.00 44.50 90 THR A CA 1
ATOM 703 C C . THR A 1 90 ? 23.783 25.549 -4.497 1.00 44.50 90 THR A C 1
ATOM 705 O O . THR A 1 90 ? 24.123 25.837 -3.350 1.00 44.50 90 THR A O 1
ATOM 708 N N . LYS A 1 91 ? 24.144 26.294 -5.549 1.00 41.00 91 LYS A N 1
ATOM 709 C CA . LYS A 1 91 ? 24.546 27.701 -5.417 1.00 41.00 91 LYS A CA 1
ATOM 710 C C . LYS A 1 91 ? 23.323 28.511 -4.965 1.00 41.00 91 LYS A C 1
ATOM 712 O O . LYS A 1 91 ? 22.672 29.153 -5.780 1.00 41.00 91 LYS A O 1
ATOM 717 N N . SER A 1 92 ? 23.019 28.495 -3.671 1.00 38.31 92 SER A N 1
ATOM 718 C CA . SER A 1 92 ? 22.046 29.411 -3.071 1.00 38.31 92 SER A CA 1
ATOM 719 C C . SER A 1 92 ? 22.796 30.519 -2.345 1.00 38.31 92 SER A C 1
ATOM 721 O O . SER A 1 92 ? 23.490 30.296 -1.354 1.00 38.31 92 SER A O 1
ATOM 723 N N . LYS A 1 93 ? 22.692 31.731 -2.898 1.00 36.50 93 LYS A N 1
ATOM 724 C CA . LYS A 1 93 ? 23.151 32.980 -2.287 1.00 36.50 93 LYS A CA 1
ATOM 725 C C . LYS A 1 93 ? 22.607 33.102 -0.855 1.00 36.50 93 LYS A C 1
ATOM 727 O O . LYS A 1 93 ? 21.443 32.825 -0.596 1.00 36.50 9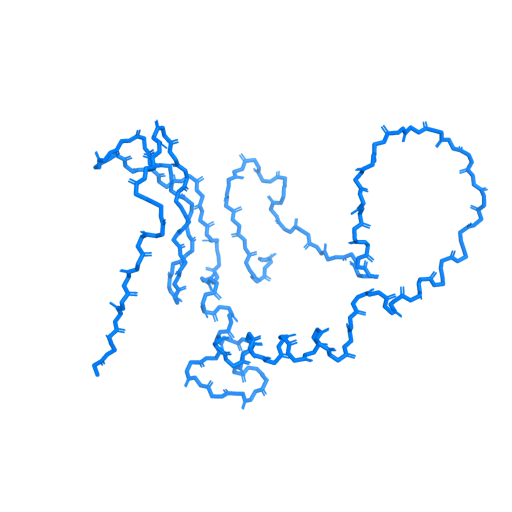3 LYS A O 1
ATOM 732 N N . LYS A 1 94 ? 23.478 33.565 0.045 1.00 35.16 94 LYS A N 1
ATOM 733 C CA . LYS A 1 94 ? 23.203 34.023 1.416 1.00 35.16 94 LYS A CA 1
ATOM 734 C C . LYS A 1 94 ? 21.898 34.833 1.516 1.00 35.16 94 LYS A C 1
ATOM 736 O O . LYS A 1 94 ? 21.829 35.934 0.977 1.00 35.16 94 LYS A O 1
ATOM 741 N N . SER A 1 95 ? 20.962 34.379 2.344 1.00 33.19 95 SER A N 1
ATOM 742 C CA . SER A 1 95 ? 20.035 35.250 3.078 1.00 33.19 95 SER A CA 1
ATOM 743 C C . SER A 1 95 ? 19.734 34.632 4.445 1.00 33.19 95 SER A C 1
ATOM 745 O O . SER A 1 95 ? 19.328 33.479 4.546 1.00 33.19 95 SER A O 1
ATOM 747 N N . LYS A 1 96 ? 20.031 35.407 5.490 1.00 39.25 96 LYS A N 1
ATOM 748 C CA . LYS A 1 96 ? 19.887 35.107 6.920 1.00 39.25 96 LYS A CA 1
ATOM 749 C C . LYS A 1 96 ? 18.419 34.892 7.317 1.00 39.25 96 LYS A C 1
ATOM 751 O O . LYS A 1 96 ? 17.621 35.776 7.037 1.00 39.25 96 LYS A O 1
ATOM 756 N N . SER A 1 97 ? 18.130 33.859 8.110 1.00 32.78 97 SER A N 1
ATOM 757 C CA . SER A 1 97 ? 17.304 33.951 9.331 1.00 32.78 97 SER A CA 1
ATOM 758 C C . SER A 1 97 ? 17.245 32.598 10.057 1.00 32.78 97 SER A C 1
ATOM 760 O O . SER A 1 97 ? 17.157 31.538 9.448 1.00 32.78 97 SER A O 1
ATOM 762 N N . GLN A 1 98 ? 17.389 32.654 11.380 1.00 47.62 98 GLN A N 1
ATOM 763 C CA . GLN A 1 98 ? 17.453 31.534 12.320 1.00 47.62 98 GLN A CA 1
ATOM 764 C C . GLN A 1 98 ? 16.073 30.924 12.594 1.00 47.62 98 GLN A C 1
ATOM 766 O O . GLN A 1 98 ? 15.154 31.666 12.933 1.00 47.62 98 GLN A O 1
ATOM 771 N N . THR A 1 99 ? 15.959 29.589 12.607 1.00 31.56 99 THR A N 1
ATOM 772 C CA . THR A 1 99 ? 15.208 28.844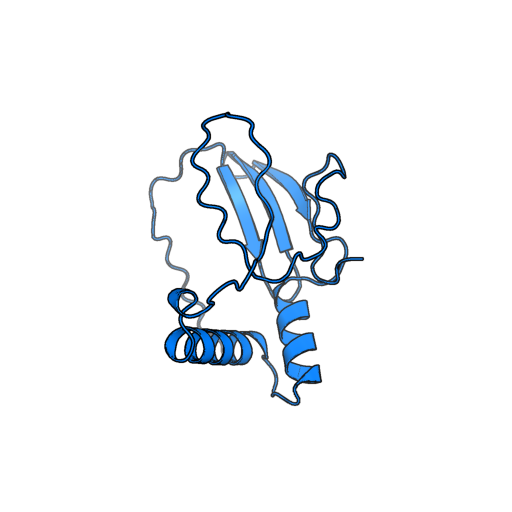 13.644 1.00 31.56 99 THR A CA 1
ATOM 773 C C . THR A 1 99 ? 15.590 27.358 13.646 1.00 31.56 99 THR A C 1
ATOM 775 O O . THR A 1 99 ? 15.651 26.708 12.606 1.00 31.56 99 THR A O 1
ATOM 778 N N . ASN A 1 100 ? 15.880 26.834 14.837 1.00 41.44 100 ASN A N 1
ATOM 779 C CA . ASN A 1 100 ? 16.343 25.474 15.088 1.00 41.44 100 ASN A CA 1
ATOM 780 C C . ASN A 1 100 ? 15.172 24.476 15.067 1.00 41.44 100 ASN A C 1
ATOM 782 O O . ASN A 1 100 ? 14.410 24.410 16.025 1.00 41.44 100 ASN A O 1
ATOM 786 N N . HIS A 1 101 ? 15.072 23.648 14.028 1.00 37.59 101 HIS A N 1
ATOM 787 C CA . HIS A 1 101 ? 14.460 22.323 14.134 1.00 37.59 101 HIS A CA 1
ATOM 788 C C . HIS A 1 101 ? 15.256 21.371 13.240 1.00 37.59 101 HIS A C 1
ATOM 790 O O . HIS A 1 101 ? 15.178 21.426 12.015 1.00 37.59 101 HIS A O 1
ATOM 796 N N . LEU A 1 102 ? 16.069 20.518 13.866 1.00 41.00 102 LEU A N 1
ATOM 797 C CA . LEU A 1 102 ? 16.865 19.481 13.210 1.00 41.00 102 LEU A CA 1
ATOM 798 C C . LEU A 1 102 ? 15.942 18.355 12.721 1.00 41.00 102 LEU A C 1
ATOM 800 O O . LEU A 1 102 ? 15.903 17.271 13.289 1.00 41.00 102 LEU A O 1
ATOM 804 N N . ILE A 1 103 ? 15.157 18.626 11.681 1.00 41.84 103 ILE A N 1
ATOM 805 C CA . ILE A 1 103 ? 14.689 17.585 10.772 1.00 41.84 103 ILE A CA 1
ATOM 806 C C . ILE A 1 103 ? 15.784 17.513 9.719 1.00 41.84 103 ILE A C 1
ATOM 808 O O . ILE A 1 103 ? 15.919 18.421 8.897 1.00 41.84 103 ILE A O 1
ATOM 812 N N . THR A 1 104 ? 16.609 16.470 9.765 1.00 37.44 104 THR A N 1
ATOM 813 C CA . THR A 1 104 ? 17.506 16.116 8.665 1.00 37.44 104 THR A CA 1
ATOM 814 C C . THR A 1 104 ? 16.631 15.740 7.476 1.00 37.44 104 THR A C 1
ATOM 816 O O . THR A 1 104 ? 16.304 14.584 7.233 1.00 37.44 104 THR A O 1
ATOM 819 N N . LYS A 1 105 ? 16.163 16.764 6.763 1.00 43.88 105 LYS A N 1
ATOM 820 C CA . LYS A 1 105 ? 15.440 16.651 5.509 1.00 43.88 105 LYS A CA 1
ATOM 821 C C . LYS A 1 105 ? 16.398 15.922 4.575 1.00 43.88 105 LYS A C 1
ATOM 823 O O . LYS A 1 105 ? 17.344 16.531 4.081 1.00 43.88 105 LYS A O 1
ATOM 828 N N . SER A 1 106 ? 16.203 14.617 4.390 1.00 46.62 106 SER A N 1
ATOM 829 C CA . SER A 1 106 ? 16.786 13.894 3.268 1.00 46.62 106 SER A CA 1
ATOM 830 C C . SER A 1 106 ? 16.171 14.520 2.021 1.00 46.62 106 SER A C 1
ATOM 832 O O . SER A 1 106 ? 15.101 14.151 1.545 1.00 46.62 106 SER A O 1
ATOM 834 N N . LEU A 1 107 ? 16.789 15.611 1.579 1.00 54.00 107 LEU A N 1
ATOM 835 C CA . LEU A 1 107 ? 16.416 16.338 0.387 1.00 54.00 107 LEU A CA 1
ATOM 836 C C . LEU A 1 107 ? 16.802 15.434 -0.775 1.00 54.00 107 LEU A C 1
ATOM 838 O O . LEU A 1 107 ? 17.911 15.517 -1.297 1.00 54.00 107 LEU A O 1
ATOM 842 N N . SER A 1 108 ? 15.892 14.544 -1.169 1.00 58.91 108 SER A N 1
ATOM 843 C CA . SER A 1 108 ? 15.907 14.041 -2.532 1.00 58.91 108 SER A CA 1
ATOM 844 C C . SER A 1 108 ? 16.010 15.260 -3.461 1.00 58.91 108 SER A C 1
ATOM 846 O O . SER A 1 108 ? 15.309 16.250 -3.228 1.00 58.91 108 SER A O 1
ATOM 848 N N . PRO A 1 109 ? 16.855 15.231 -4.507 1.00 70.25 109 PRO A N 1
ATOM 849 C CA . PRO A 1 109 ? 16.970 16.351 -5.451 1.00 70.25 109 PRO A CA 1
ATOM 850 C C . PRO A 1 109 ? 15.642 16.650 -6.166 1.00 70.25 109 PRO A C 1
ATOM 852 O O . PRO A 1 109 ? 15.473 17.701 -6.778 1.00 70.25 109 PRO A O 1
ATOM 855 N N . PHE A 1 110 ? 14.687 15.731 -6.055 1.00 71.88 110 PHE A N 1
ATOM 856 C CA . PHE A 1 110 ? 13.345 15.826 -6.585 1.00 71.88 110 PHE A CA 1
ATOM 857 C C . PHE A 1 110 ? 12.354 16.200 -5.480 1.00 71.88 110 PHE A C 1
ATOM 859 O O . PHE A 1 110 ? 12.299 15.560 -4.426 1.00 71.88 110 PHE A O 1
ATOM 866 N N . SER A 1 111 ? 11.546 17.224 -5.750 1.00 78.62 111 SER A N 1
ATOM 867 C CA . SER A 1 111 ? 10.326 17.501 -4.997 1.00 78.62 111 SER A CA 1
ATOM 868 C C . SER A 1 111 ? 9.181 16.768 -5.678 1.00 78.62 111 SER A C 1
ATOM 870 O O . SER A 1 111 ? 8.704 17.203 -6.723 1.00 78.62 111 SER A O 1
ATOM 872 N N . PHE A 1 112 ? 8.753 15.652 -5.100 1.00 75.38 112 PHE A N 1
ATOM 873 C CA . PHE A 1 112 ? 7.606 14.917 -5.620 1.00 75.38 112 PHE A CA 1
ATOM 874 C C . PHE A 1 112 ? 6.294 15.556 -5.152 1.00 75.38 112 PHE A C 1
ATOM 876 O O . PHE A 1 112 ? 6.227 16.023 -4.006 1.00 75.38 112 PHE A O 1
ATOM 883 N N . PRO A 1 113 ? 5.253 15.581 -6.006 1.00 77.94 113 PRO A N 1
ATOM 884 C CA . PRO A 1 113 ? 3.919 15.946 -5.559 1.00 77.94 113 PRO A CA 1
ATOM 885 C C . PRO A 1 113 ? 3.501 15.005 -4.424 1.00 77.94 113 PRO A C 1
ATOM 887 O O . PRO A 1 113 ? 3.767 13.805 -4.462 1.00 77.94 113 PRO A O 1
ATOM 890 N N . ARG A 1 114 ? 2.877 15.567 -3.386 1.00 80.75 114 ARG A N 1
ATOM 891 C CA . ARG A 1 114 ? 2.294 14.813 -2.268 1.00 80.75 114 ARG A CA 1
ATOM 892 C C . ARG A 1 114 ? 0.776 14.961 -2.339 1.00 80.75 114 ARG A C 1
ATOM 894 O O . ARG A 1 114 ? 0.227 15.813 -1.637 1.00 80.75 114 ARG A O 1
ATOM 901 N N . PRO A 1 115 ? 0.118 14.227 -3.249 1.00 81.25 115 PRO A N 1
ATOM 902 C CA . PRO A 1 115 ? -1.325 14.296 -3.395 1.00 81.25 115 PRO A CA 1
ATOM 903 C C . PRO A 1 115 ? -1.990 13.928 -2.069 1.00 81.25 115 PRO A C 1
ATOM 905 O O . PRO A 1 115 ? -1.453 13.149 -1.283 1.00 81.25 115 PRO A O 1
ATOM 908 N N . MET A 1 116 ? -3.135 14.553 -1.803 1.00 86.94 116 MET A N 1
ATOM 909 C CA . MET A 1 116 ? -3.966 14.304 -0.619 1.00 86.94 116 MET A CA 1
ATOM 910 C C . MET A 1 116 ? -3.340 14.634 0.748 1.00 86.94 116 MET A C 1
ATOM 912 O O . MET A 1 116 ? -4.005 14.474 1.759 1.00 86.94 116 MET A O 1
ATOM 916 N N . ILE A 1 117 ? -2.134 15.214 0.831 1.00 87.00 117 ILE A N 1
ATOM 917 C CA . ILE A 1 117 ? -1.528 15.566 2.136 1.00 87.00 117 ILE A CA 1
ATOM 918 C C . ILE A 1 117 ? -2.350 16.581 2.956 1.00 87.00 117 ILE A C 1
ATOM 920 O O . ILE A 1 117 ? -2.192 16.670 4.170 1.00 87.00 117 ILE A O 1
ATOM 924 N N . ASN A 1 118 ? -3.233 17.329 2.288 1.00 88.25 118 ASN A N 1
ATOM 925 C CA . ASN A 1 118 ? -4.119 18.327 2.886 1.00 88.25 118 ASN A CA 1
ATOM 926 C C . ASN A 1 118 ? -5.611 17.955 2.754 1.00 88.25 118 ASN A C 1
ATOM 928 O O . ASN A 1 118 ? -6.456 18.840 2.864 1.00 88.25 118 ASN A O 1
ATOM 932 N N . SER A 1 119 ? -5.955 16.692 2.469 1.00 87.69 119 SER A N 1
ATOM 933 C CA . SER A 1 119 ? -7.356 16.267 2.287 1.00 87.69 119 SER A CA 1
ATOM 934 C C . SER A 1 119 ? -8.180 16.327 3.577 1.00 87.69 119 SER A C 1
ATOM 936 O O . SER A 1 119 ? -9.399 16.461 3.518 1.00 87.69 119 SER A O 1
ATOM 938 N N . GLY A 1 120 ? -7.529 16.252 4.743 1.00 90.94 120 GLY A N 1
ATOM 939 C CA . GLY A 1 120 ? -8.198 16.201 6.047 1.00 90.94 120 GLY A CA 1
ATOM 940 C C . GLY A 1 120 ? -8.743 14.816 6.417 1.00 90.94 120 GLY A C 1
ATOM 941 O O . GLY A 1 120 ? -9.317 14.658 7.493 1.00 90.94 120 GLY A O 1
ATOM 942 N N . ASP A 1 121 ? -8.530 13.819 5.558 1.00 92.94 121 ASP A N 1
ATOM 943 C CA . ASP A 1 121 ? -8.770 12.399 5.811 1.00 92.94 121 ASP A CA 1
ATOM 944 C C . ASP A 1 121 ? -7.439 11.622 5.837 1.00 92.94 121 ASP A C 1
ATOM 946 O O . ASP A 1 121 ? -6.358 12.203 5.717 1.00 92.94 121 ASP A O 1
ATOM 950 N N . PHE A 1 122 ? -7.510 10.310 6.070 1.00 94.38 122 PHE A N 1
ATOM 951 C CA . PHE A 1 122 ? -6.342 9.423 6.017 1.00 94.38 122 PHE A CA 1
ATOM 952 C C . PHE A 1 122 ? -6.297 8.603 4.727 1.00 94.38 122 PHE A C 1
ATOM 954 O O . PHE A 1 122 ? -5.601 7.585 4.679 1.00 94.38 122 PHE A O 1
ATOM 961 N N . ASP A 1 123 ? -7.052 9.015 3.711 1.00 94.31 123 ASP A N 1
ATOM 962 C CA . ASP A 1 123 ? -7.004 8.366 2.413 1.00 94.31 123 ASP A CA 1
ATOM 963 C C . ASP A 1 123 ? -5.702 8.735 1.696 1.00 94.31 123 ASP A C 1
ATOM 965 O O . ASP A 1 123 ? -5.065 9.758 1.966 1.00 94.31 123 ASP A O 1
ATOM 969 N N . PHE A 1 124 ? -5.282 7.882 0.773 1.00 91.06 124 PHE A N 1
ATOM 970 C CA . PHE A 1 124 ? -4.053 8.079 0.010 1.00 91.06 124 PHE A CA 1
ATOM 971 C C . PHE A 1 124 ? -4.217 7.593 -1.426 1.00 91.06 124 PHE A C 1
ATOM 973 O O . PHE A 1 124 ? -5.254 7.068 -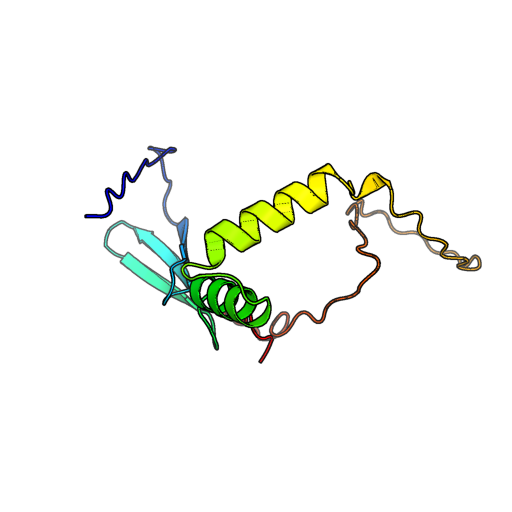1.820 1.00 91.06 124 PHE A O 1
ATOM 980 N N . SER A 1 125 ? -3.192 7.832 -2.233 1.00 89.94 125 SER A N 1
ATOM 981 C CA . SER A 1 125 ? -3.200 7.556 -3.661 1.00 89.94 125 SER A CA 1
ATOM 982 C C . SER A 1 125 ? -1.785 7.194 -4.105 1.00 89.94 125 SER A C 1
ATOM 984 O O . SER A 1 125 ? -0.819 7.856 -3.706 1.00 89.94 125 SER A O 1
ATOM 986 N N . PHE A 1 126 ? -1.655 6.133 -4.902 1.00 86.75 126 PHE A N 1
ATOM 987 C CA . PHE A 1 126 ? -0.374 5.684 -5.454 1.00 86.75 126 PHE A CA 1
ATOM 988 C C . PHE A 1 126 ? -0.161 6.117 -6.899 1.00 86.75 126 PHE A C 1
ATOM 990 O O . PHE A 1 126 ? 0.989 6.290 -7.305 1.00 86.75 126 PHE A O 1
ATOM 997 N N . SER A 1 127 ? -1.230 6.329 -7.669 1.00 78.69 127 SER A N 1
ATOM 998 C CA . SER A 1 127 ? -1.126 6.936 -9.001 1.00 78.69 127 SER A CA 1
ATOM 999 C C . SER A 1 127 ? -1.094 8.463 -8.940 1.00 78.69 127 SER A C 1
ATOM 1001 O O . SER A 1 127 ? -0.810 9.119 -9.937 1.00 78.69 127 SER A O 1
ATOM 1003 N N . GLY A 1 128 ? -1.346 9.017 -7.756 1.00 69.06 128 GLY A N 1
ATOM 1004 C CA . GLY A 1 128 ? -1.378 10.438 -7.465 1.00 69.06 128 GLY A CA 1
ATOM 1005 C C . GLY A 1 128 ? -2.680 11.152 -7.824 1.00 69.06 128 GLY A C 1
ATOM 1006 O O . GLY A 1 128 ? -2.682 12.374 -7.700 1.00 69.06 128 GLY A O 1
ATOM 1007 N N . LEU A 1 129 ? -3.716 10.383 -8.208 1.00 56.03 129 LEU A N 1
ATOM 1008 C CA . LEU A 1 129 ? -5.014 10.787 -8.773 1.00 56.03 129 LEU A CA 1
ATOM 1009 C C . LEU A 1 129 ? -4.932 11.911 -9.816 1.00 56.03 129 LEU A C 1
ATOM 1011 O O . LEU A 1 129 ? -4.794 13.096 -9.443 1.00 56.03 129 LEU A O 1
#

Secondary structure (DSSP, 8-state):
--------S-S--PSSEEEEEESSS-EEEEEEEETTEEEEEEEBSSS-HHHHHHHHHHHTTPPSS-HHHHHHHHHHHHHHS-GGG-----------------------SS----TTTTSSSS-B-SS--

Foldseek 3Di:
DDDDDDDDPDPDDDPQDWDFDADQAWTFIWGPRDVVDIDTQETEPDGGPQVLQCVVQVVVVHDPPRNVVVVVVVVVCCVVDPLVPPDPPPPDDDDDDDDDDPPVPSPDVDDDDQAPPPVPTPYGYDVSD

Radius of gyration: 19.79 Å; chains: 1; bounding box: 40×59×42 Å

pLDDT: mean 78.38, std 21.83, range [31.56, 97.88]

Sequence (129 aa):
MFNFQFSIFNKNIHLPAIALIVSGGHTQLILVKKFGQYKIVGETRDDAAGEAFDKVAKMLGLRYPGGPTIAKLASQWNDQFPMTNFQTNTKSKKSKSQTNHLITKSLSPFSFPRPMINSGDFDFSFSGL